Protein AF-A0A850DQF8-F1 (afdb_monomer_lite)

Structure (mmCIF, N/CA/C/O backbone):
data_AF-A0A850DQF8-F1
#
_entry.id   AF-A0A850DQF8-F1
#
loop_
_atom_site.group_PDB
_atom_site.id
_atom_site.type_symbol
_atom_site.label_atom_id
_atom_site.label_alt_id
_atom_site.label_comp_id
_atom_site.label_asym_id
_atom_site.label_entity_id
_atom_site.label_seq_id
_atom_site.pdbx_PDB_ins_code
_atom_site.Cartn_x
_atom_site.Cartn_y
_atom_site.Cartn_z
_atom_site.occupancy
_atom_site.B_iso_or_equiv
_atom_site.auth_seq_id
_atom_site.auth_comp_id
_atom_site.auth_asym_id
_atom_site.auth_atom_id
_atom_site.pdbx_PDB_model_num
ATOM 1 N N . MET A 1 1 ? 30.954 -11.107 -16.538 1.00 50.06 1 MET A N 1
ATOM 2 C CA . MET A 1 1 ? 30.232 -11.832 -15.465 1.00 50.06 1 MET A CA 1
ATOM 3 C C . MET A 1 1 ? 28.755 -11.470 -15.591 1.00 50.06 1 MET A C 1
ATOM 5 O O . MET A 1 1 ? 28.483 -10.301 -15.843 1.00 50.06 1 MET A O 1
ATOM 9 N N . LEU A 1 2 ? 27.839 -12.443 -15.563 1.00 53.47 2 LEU A N 1
ATOM 10 C CA . LEU A 1 2 ? 26.395 -12.202 -15.717 1.00 53.47 2 LEU A CA 1
ATOM 11 C C . LEU A 1 2 ? 25.793 -11.811 -14.362 1.00 53.47 2 LEU A C 1
ATOM 13 O O . LEU A 1 2 ? 26.179 -12.383 -13.343 1.00 53.47 2 LEU A O 1
ATOM 17 N N . CYS A 1 3 ? 24.863 -10.856 -14.331 1.00 56.81 3 CYS A N 1
ATOM 18 C CA . CYS A 1 3 ? 24.098 -10.583 -13.115 1.00 56.81 3 CYS A CA 1
ATOM 19 C C . CYS A 1 3 ? 23.217 -11.798 -12.781 1.00 56.81 3 CYS A C 1
ATOM 21 O O . CYS A 1 3 ? 22.368 -12.171 -13.584 1.00 56.81 3 CYS A O 1
ATOM 23 N N . ALA A 1 4 ? 23.357 -12.378 -11.587 1.00 48.72 4 ALA A N 1
ATOM 24 C CA . ALA A 1 4 ? 22.564 -13.536 -11.151 1.00 48.72 4 ALA A CA 1
ATOM 25 C C . ALA A 1 4 ? 21.059 -13.236 -10.952 1.00 48.72 4 ALA A C 1
ATOM 27 O O . ALA A 1 4 ? 20.291 -14.131 -10.619 1.00 48.72 4 ALA A O 1
ATOM 28 N N . VAL A 1 5 ? 20.642 -11.977 -11.130 1.00 54.62 5 VAL A N 1
ATOM 29 C CA . VAL A 1 5 ? 19.260 -11.508 -10.934 1.00 54.62 5 VAL A CA 1
ATOM 30 C C . VAL A 1 5 ? 18.560 -11.180 -12.259 1.00 54.62 5 VAL A C 1
ATOM 32 O O . VAL A 1 5 ? 17.340 -11.265 -12.335 1.00 54.62 5 VAL A O 1
ATOM 35 N N . CYS A 1 6 ? 19.300 -10.800 -13.306 1.00 60.72 6 CYS A N 1
ATOM 36 C CA . CYS A 1 6 ? 18.725 -10.376 -14.593 1.00 60.72 6 CYS A CA 1
ATOM 37 C C . CYS A 1 6 ? 19.495 -10.866 -15.832 1.00 60.72 6 CYS A C 1
ATOM 39 O O . CYS A 1 6 ? 19.225 -10.398 -16.932 1.00 60.72 6 CYS A O 1
ATOM 41 N N . GLU A 1 7 ? 20.468 -11.766 -15.655 1.00 52.62 7 GLU A N 1
ATOM 42 C CA . GLU A 1 7 ? 21.238 -12.433 -16.721 1.00 52.62 7 GLU A CA 1
ATOM 43 C C . GLU A 1 7 ? 21.954 -11.489 -17.710 1.00 52.62 7 GLU A C 1
ATOM 45 O O . GLU A 1 7 ? 22.327 -11.872 -18.814 1.00 52.62 7 GLU A O 1
ATOM 50 N N . TRP A 1 8 ? 22.218 -10.245 -17.307 1.00 55.00 8 TRP A N 1
ATOM 51 C CA . TRP A 1 8 ? 22.883 -9.242 -18.144 1.00 55.00 8 TRP A CA 1
ATOM 52 C C . TRP A 1 8 ? 24.414 -9.347 -18.100 1.00 55.00 8 TRP A C 1
ATOM 54 O O . TRP A 1 8 ? 24.986 -9.541 -17.022 1.00 55.00 8 TRP A O 1
ATOM 64 N N . ARG A 1 9 ? 25.104 -9.177 -19.242 1.00 46.91 9 ARG A N 1
ATOM 65 C CA . ARG A 1 9 ? 26.580 -9.116 -19.308 1.00 46.91 9 ARG A CA 1
ATOM 66 C C . ARG A 1 9 ? 27.080 -7.755 -18.821 1.00 46.91 9 ARG A C 1
ATOM 68 O O . ARG A 1 9 ? 26.781 -6.723 -19.407 1.00 46.91 9 ARG A O 1
ATOM 75 N N . TRP A 1 10 ? 27.890 -7.761 -17.766 1.00 44.22 10 TRP A N 1
ATOM 76 C CA . TRP A 1 10 ? 28.549 -6.554 -17.268 1.00 44.22 10 TRP A CA 1
ATOM 77 C C . TRP A 1 10 ? 29.629 -6.085 -18.260 1.00 44.22 10 TRP A C 1
ATOM 79 O O . TRP A 1 10 ? 30.601 -6.815 -18.466 1.00 44.22 10 TRP A O 1
ATOM 89 N N . GLY A 1 11 ? 29.455 -4.904 -18.871 1.00 53.28 11 GLY A N 1
ATOM 90 C CA . GLY A 1 11 ? 30.507 -4.250 -19.666 1.00 53.28 11 GLY A CA 1
ATOM 91 C C . GLY A 1 11 ? 30.085 -3.470 -20.916 1.00 53.28 11 GLY A C 1
ATOM 92 O O . GLY A 1 11 ? 30.932 -2.783 -21.470 1.00 53.28 11 GLY A O 1
ATOM 93 N N . GLU A 1 12 ? 28.825 -3.513 -21.351 1.00 52.41 12 GLU A N 1
ATOM 94 C CA . GLU A 1 12 ? 28.395 -2.810 -22.572 1.00 52.41 12 GLU A CA 1
ATOM 95 C C . GLU A 1 12 ? 27.099 -2.029 -22.327 1.00 52.41 12 GLU A C 1
ATOM 97 O O . GLU A 1 12 ? 26.017 -2.547 -22.560 1.00 52.41 12 GLU A O 1
ATOM 102 N N . VAL A 1 13 ? 27.206 -0.794 -21.817 1.00 53.38 13 VAL A N 1
ATOM 103 C CA . VAL A 1 13 ? 26.245 0.285 -22.121 1.00 53.38 13 VAL A CA 1
ATOM 104 C C . VAL A 1 13 ? 26.947 1.632 -21.982 1.00 53.38 13 VAL A C 1
ATOM 106 O O . VAL A 1 13 ? 27.424 1.981 -20.901 1.00 53.38 13 VAL A O 1
ATOM 109 N N . SER A 1 14 ? 26.966 2.411 -23.056 1.00 55.66 14 SER A N 1
ATOM 110 C CA . SER A 1 14 ? 27.135 3.861 -22.999 1.00 55.66 14 SER A CA 1
ATOM 111 C C . SER A 1 14 ? 25.758 4.510 -23.153 1.00 55.66 14 SER A C 1
ATOM 113 O O . SER A 1 14 ? 25.414 4.894 -24.259 1.00 55.66 14 SER A O 1
ATOM 115 N N . ASP A 1 15 ? 24.963 4.623 -22.087 1.00 53.56 15 ASP A N 1
ATOM 116 C CA . ASP A 1 15 ? 23.676 5.340 -22.144 1.00 53.56 15 ASP A CA 1
ATOM 117 C C . ASP A 1 15 ? 23.510 6.240 -20.921 1.00 53.56 15 ASP A C 1
ATOM 119 O O . ASP A 1 15 ? 22.986 5.847 -19.878 1.00 53.56 15 ASP A O 1
ATOM 123 N N . GLY A 1 16 ? 23.989 7.476 -21.062 1.00 49.56 16 GLY A N 1
ATOM 124 C CA . GLY A 1 16 ? 23.801 8.548 -20.085 1.00 49.56 16 GLY A CA 1
ATOM 125 C C . GLY A 1 16 ? 22.428 9.231 -20.139 1.00 49.56 16 GLY A C 1
ATOM 126 O O . GLY A 1 16 ? 22.155 10.044 -19.263 1.00 49.56 16 GLY A O 1
ATOM 127 N N . ASP A 1 17 ? 21.560 8.905 -21.108 1.00 55.69 17 ASP A N 1
ATOM 128 C CA . ASP A 1 17 ? 20.380 9.733 -21.432 1.00 55.69 17 ASP A CA 1
ATOM 129 C C . ASP A 1 17 ? 19.006 9.063 -21.238 1.00 55.69 17 ASP A C 1
ATOM 131 O O . ASP A 1 17 ? 17.967 9.704 -21.421 1.00 55.69 17 ASP A O 1
ATOM 135 N N . LEU A 1 18 ? 18.937 7.794 -20.823 1.00 55.84 18 LEU A N 1
ATOM 136 C CA . LEU A 1 18 ? 17.647 7.136 -20.593 1.00 55.84 18 LEU A CA 1
ATOM 137 C C . LEU A 1 18 ? 17.160 7.352 -19.156 1.00 55.84 18 LEU A C 1
ATOM 139 O O . LEU A 1 18 ? 17.705 6.805 -18.195 1.00 55.84 18 LEU A O 1
ATOM 143 N N . ALA A 1 19 ? 16.068 8.110 -19.009 1.00 60.53 19 ALA A N 1
ATOM 144 C CA . ALA A 1 19 ? 15.378 8.241 -17.729 1.00 60.53 19 ALA A CA 1
ATOM 145 C C . ALA A 1 19 ? 15.020 6.845 -17.172 1.00 60.53 19 ALA A C 1
ATOM 147 O O . ALA A 1 19 ? 14.471 6.011 -17.912 1.00 60.53 19 ALA A O 1
ATOM 148 N N . PRO A 1 20 ? 15.287 6.576 -15.877 1.00 63.31 20 PRO A N 1
ATOM 149 C CA . PRO A 1 20 ? 15.077 5.260 -15.292 1.00 63.31 20 PRO A CA 1
ATOM 150 C C . PRO A 1 20 ? 13.631 4.787 -15.501 1.00 63.31 20 PRO A C 1
ATOM 152 O O . PRO A 1 20 ? 12.701 5.602 -15.491 1.00 63.31 20 PRO A O 1
ATOM 155 N N . PRO A 1 21 ? 13.408 3.477 -15.708 1.00 74.06 21 PRO A N 1
ATOM 156 C CA . PRO A 1 21 ? 12.076 2.959 -15.964 1.00 74.06 21 PRO A CA 1
ATOM 157 C C . PRO A 1 21 ? 11.135 3.258 -14.798 1.00 74.06 21 PRO A C 1
ATOM 159 O O . PRO A 1 21 ? 11.449 2.982 -13.638 1.00 74.06 21 PRO A O 1
ATOM 162 N N . ARG A 1 22 ? 9.973 3.836 -15.124 1.00 83.69 22 ARG A N 1
ATOM 163 C CA . ARG A 1 22 ? 8.900 4.092 -14.162 1.00 83.69 22 ARG A CA 1
ATOM 164 C C . ARG A 1 22 ? 8.216 2.775 -13.810 1.00 83.69 22 ARG A C 1
ATOM 166 O O . ARG A 1 22 ? 7.730 2.079 -14.697 1.00 83.69 22 ARG A O 1
ATOM 173 N N . VAL A 1 23 ? 8.158 2.473 -12.518 1.00 91.75 23 VAL A N 1
ATOM 174 C CA . VAL A 1 23 ? 7.383 1.361 -11.962 1.00 91.75 23 VAL A CA 1
ATOM 175 C C . VAL A 1 23 ? 6.506 1.936 -10.861 1.00 91.75 23 VAL A C 1
ATOM 177 O O . VAL A 1 23 ? 7.004 2.301 -9.798 1.00 91.75 23 VAL A O 1
ATOM 180 N N . ASP A 1 24 ? 5.209 2.055 -11.133 1.00 94.75 24 ASP A N 1
ATOM 181 C CA . ASP A 1 24 ? 4.240 2.474 -10.126 1.00 94.75 24 ASP A CA 1
ATOM 182 C C . ASP A 1 24 ? 3.971 1.333 -9.143 1.00 94.75 24 ASP A C 1
ATOM 184 O O . ASP A 1 24 ? 3.753 0.176 -9.530 1.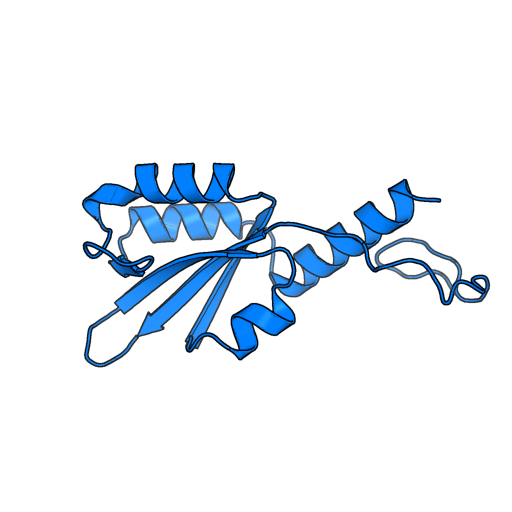00 94.75 24 ASP A O 1
ATOM 188 N N . VAL A 1 25 ? 4.003 1.672 -7.856 1.00 96.69 25 VAL A N 1
ATOM 189 C CA . VAL A 1 25 ? 3.711 0.750 -6.762 1.00 96.69 25 VAL A CA 1
ATOM 190 C C . VAL A 1 25 ? 2.685 1.349 -5.816 1.00 96.69 25 VAL A C 1
ATOM 192 O O . VAL A 1 25 ? 2.721 2.541 -5.508 1.00 96.69 25 VAL A O 1
ATOM 195 N N . VAL A 1 26 ? 1.808 0.498 -5.300 1.00 97.94 26 VAL A N 1
ATOM 196 C CA . VAL A 1 26 ? 1.055 0.731 -4.072 1.00 97.94 26 VAL A CA 1
ATOM 197 C C . VAL A 1 26 ? 1.877 0.187 -2.910 1.00 97.94 26 VAL A C 1
ATOM 199 O O . VAL A 1 26 ? 2.375 -0.934 -2.959 1.00 97.94 26 VAL A O 1
ATOM 202 N N . TYR A 1 27 ? 2.054 0.995 -1.875 1.00 97.75 27 TYR A N 1
ATOM 203 C CA . TYR A 1 27 ? 2.839 0.659 -0.697 1.00 97.75 27 TYR A CA 1
ATOM 204 C C . TYR A 1 27 ? 1.958 0.552 0.543 1.00 97.75 27 TYR A C 1
ATOM 206 O O . TYR A 1 27 ? 0.984 1.295 0.691 1.00 97.75 27 TYR A O 1
ATOM 214 N N . TYR A 1 28 ? 2.365 -0.332 1.450 1.00 97.88 28 TYR A N 1
ATOM 215 C CA . TYR A 1 28 ? 1.745 -0.543 2.755 1.00 97.88 28 TYR A CA 1
ATOM 216 C C . TYR A 1 28 ? 2.772 -0.207 3.835 1.00 97.88 28 TYR A C 1
ATOM 218 O O . TYR A 1 28 ? 3.761 -0.921 3.992 1.00 97.88 28 TYR A O 1
ATOM 226 N N . LEU A 1 29 ? 2.574 0.900 4.553 1.00 96.94 29 LEU A N 1
ATOM 227 C CA . LEU A 1 29 ? 3.468 1.319 5.641 1.00 96.94 29 LEU A CA 1
ATOM 228 C C . LEU A 1 29 ? 2.771 1.164 6.977 1.00 96.94 29 LEU A C 1
ATOM 230 O O . LEU A 1 29 ? 1.667 1.676 7.139 1.00 96.94 29 LEU A O 1
ATOM 234 N N . ARG A 1 30 ? 3.430 0.542 7.948 1.00 96.31 30 ARG A N 1
ATOM 235 C CA . ARG A 1 30 ? 2.938 0.489 9.320 1.00 96.31 30 ARG A CA 1
ATOM 236 C C . ARG A 1 30 ? 3.543 1.604 10.153 1.00 96.31 30 ARG A C 1
ATOM 238 O O . ARG A 1 30 ? 4.740 1.900 10.073 1.00 96.31 30 ARG A O 1
ATOM 245 N N . GLN A 1 31 ? 2.706 2.181 10.997 1.00 94.81 31 GLN A N 1
ATOM 246 C CA . GLN A 1 31 ? 3.117 3.120 12.021 1.00 94.81 31 GLN A CA 1
ATOM 247 C C . GLN A 1 31 ? 2.358 2.817 13.308 1.00 94.81 31 GLN A C 1
ATOM 249 O O . GLN A 1 31 ? 1.131 2.739 13.312 1.00 94.81 31 GLN A O 1
ATOM 254 N N . ARG A 1 32 ? 3.113 2.656 14.392 1.00 93.69 32 ARG A N 1
ATOM 255 C CA . ARG A 1 32 ? 2.618 2.539 15.758 1.00 93.69 32 ARG A CA 1
ATOM 256 C C . ARG A 1 32 ? 3.123 3.732 16.552 1.00 93.69 32 ARG A C 1
ATOM 258 O O . ARG A 1 32 ? 4.328 3.890 16.745 1.00 93.69 32 ARG A O 1
ATOM 265 N N . ASP A 1 33 ? 2.206 4.575 16.981 1.00 88.50 33 ASP A N 1
ATOM 266 C CA . ASP A 1 33 ? 2.488 5.755 17.794 1.00 88.50 33 ASP A CA 1
ATOM 267 C C . ASP A 1 33 ? 1.390 5.936 18.852 1.00 88.50 33 ASP A C 1
ATOM 269 O O . ASP A 1 33 ? 0.550 5.053 19.040 1.00 88.50 33 ASP A O 1
ATOM 273 N N . ASP A 1 34 ? 1.385 7.076 19.545 1.00 87.31 34 ASP A N 1
ATOM 274 C CA . ASP A 1 34 ? 0.381 7.400 20.568 1.00 87.31 34 ASP A CA 1
ATOM 275 C C . ASP A 1 34 ? -1.059 7.443 20.014 1.00 87.31 34 ASP A C 1
ATOM 277 O O . ASP A 1 34 ? -2.022 7.370 20.776 1.00 87.31 34 ASP A O 1
ATOM 281 N N . PHE A 1 35 ? -1.230 7.526 18.687 1.00 80.44 35 PHE A N 1
ATOM 282 C CA . PHE A 1 35 ? -2.528 7.464 18.012 1.00 80.44 35 PHE A CA 1
ATOM 283 C C . PHE A 1 35 ? -2.945 6.030 17.636 1.00 80.44 35 PHE A C 1
ATOM 285 O O . PHE A 1 35 ? -4.033 5.834 17.086 1.00 80.44 35 PHE A O 1
ATOM 292 N N . GLY A 1 36 ? -2.118 5.027 17.950 1.00 89.00 36 GLY A N 1
ATOM 293 C CA . GLY A 1 36 ? -2.404 3.602 17.795 1.00 89.00 36 GLY A CA 1
ATOM 294 C C . GLY A 1 36 ? -1.609 2.910 16.684 1.00 89.00 36 GLY A C 1
ATOM 295 O O . GLY A 1 36 ? -0.618 3.423 16.170 1.00 89.00 36 GLY A O 1
ATOM 296 N N . ASP A 1 37 ? -2.052 1.702 16.329 1.00 95.06 37 ASP A N 1
ATOM 297 C CA . ASP A 1 37 ? -1.501 0.901 15.231 1.00 95.06 37 ASP A CA 1
ATOM 298 C C . ASP A 1 37 ? -2.291 1.162 13.945 1.00 95.06 37 ASP A C 1
ATOM 300 O O . ASP A 1 37 ? -3.497 0.894 13.866 1.00 95.06 37 ASP A O 1
ATOM 304 N N . ARG A 1 38 ? -1.604 1.712 12.943 1.00 95.88 38 ARG A N 1
ATOM 305 C CA . ARG A 1 38 ? -2.203 2.119 11.675 1.00 95.88 38 ARG A CA 1
ATOM 306 C C . ARG A 1 38 ? -1.340 1.736 10.485 1.00 95.88 38 ARG A C 1
ATOM 308 O O . ARG A 1 38 ? -0.110 1.759 10.540 1.00 95.88 38 ARG A O 1
ATOM 315 N N . ILE A 1 39 ? -2.009 1.460 9.373 1.00 97.38 39 ILE A N 1
ATOM 316 C CA . ILE A 1 39 ? -1.383 1.165 8.087 1.00 97.38 39 ILE A CA 1
ATOM 317 C C . ILE A 1 39 ? -1.737 2.271 7.098 1.00 97.38 39 ILE A C 1
ATOM 319 O O . ILE A 1 39 ? -2.899 2.645 6.956 1.00 97.38 39 ILE A O 1
ATOM 323 N N . LYS A 1 40 ? -0.740 2.815 6.404 1.00 96.75 40 LYS A N 1
ATOM 324 C CA . LYS A 1 40 ? -0.920 3.744 5.291 1.00 96.75 40 LYS A CA 1
ATOM 325 C C . LYS A 1 40 ? -0.895 2.978 3.983 1.00 96.75 40 LYS A C 1
ATOM 327 O O . LYS A 1 40 ? 0.066 2.259 3.720 1.00 96.75 40 LYS A O 1
ATOM 332 N N . ILE A 1 41 ? -1.898 3.222 3.146 1.00 97.56 41 ILE A N 1
ATOM 333 C CA . ILE A 1 41 ? -1.939 2.730 1.767 1.00 97.56 41 ILE A CA 1
ATOM 334 C C . ILE A 1 41 ? -1.784 3.933 0.844 1.00 97.56 41 ILE A C 1
ATOM 336 O O . ILE A 1 41 ? -2.634 4.824 0.856 1.00 97.56 41 ILE A O 1
ATOM 340 N N . GLY A 1 42 ? -0.713 3.970 0.057 1.00 96.62 42 GLY A N 1
ATOM 341 C CA . GLY A 1 42 ? -0.467 5.039 -0.915 1.00 96.62 42 GLY A CA 1
ATOM 342 C C . GLY A 1 42 ? 0.178 4.514 -2.191 1.00 96.62 42 GLY A C 1
ATOM 343 O O . GLY A 1 42 ? 0.640 3.380 -2.219 1.00 96.62 42 GLY A O 1
ATOM 344 N N . THR A 1 43 ? 0.227 5.330 -3.244 1.00 97.06 43 THR A N 1
ATOM 345 C CA . THR A 1 43 ? 0.919 4.993 -4.501 1.00 97.06 43 THR A CA 1
ATOM 346 C C . THR A 1 43 ? 2.089 5.933 -4.781 1.00 97.06 43 THR A C 1
ATOM 348 O O . THR A 1 43 ? 2.108 7.081 -4.326 1.00 97.06 43 THR A O 1
ATOM 351 N N . THR A 1 44 ? 3.089 5.458 -5.522 1.00 94.62 44 THR A N 1
ATOM 352 C CA . THR A 1 44 ? 4.204 6.275 -6.014 1.00 94.62 44 THR A CA 1
ATOM 353 C C . THR A 1 44 ? 4.949 5.574 -7.148 1.00 94.62 44 THR A C 1
ATOM 355 O O . THR A 1 44 ? 5.095 4.356 -7.143 1.00 94.62 44 THR A O 1
ATOM 358 N N . ALA A 1 45 ? 5.507 6.361 -8.067 1.00 91.62 45 ALA A N 1
ATOM 359 C CA . ALA A 1 45 ? 6.492 5.889 -9.043 1.00 91.62 45 ALA A CA 1
ATOM 360 C C . ALA A 1 45 ? 7.935 5.912 -8.497 1.00 91.62 45 ALA A C 1
ATOM 362 O O . ALA A 1 45 ? 8.848 5.359 -9.101 1.00 91.62 45 ALA A O 1
ATOM 363 N N . ASN A 1 46 ? 8.155 6.615 -7.377 1.00 91.06 46 ASN A N 1
ATOM 364 C CA . ASN A 1 46 ? 9.466 6.886 -6.783 1.00 91.06 46 ASN A CA 1
ATOM 365 C C . ASN A 1 46 ? 9.465 6.488 -5.295 1.00 91.06 46 ASN A C 1
ATOM 367 O O . ASN A 1 46 ? 9.459 7.362 -4.419 1.00 91.06 46 ASN A O 1
ATOM 371 N N . PRO A 1 47 ? 9.445 5.181 -4.969 1.00 91.81 47 PRO A N 1
ATOM 372 C CA . PRO A 1 47 ? 9.282 4.722 -3.592 1.00 91.81 47 PRO A CA 1
ATOM 373 C C . PRO A 1 47 ? 10.420 5.166 -2.670 1.00 91.81 47 PRO A C 1
ATOM 375 O O . PRO A 1 47 ? 10.146 5.596 -1.557 1.00 91.81 47 PRO A O 1
ATOM 378 N N . ARG A 1 48 ? 11.680 5.174 -3.130 1.00 90.81 48 ARG A N 1
ATOM 379 C CA . ARG A 1 48 ? 12.831 5.624 -2.315 1.00 90.81 48 ARG A CA 1
ATOM 380 C C . ARG A 1 48 ? 12.662 7.061 -1.811 1.00 90.81 48 ARG A C 1
ATOM 382 O O . ARG A 1 48 ? 12.800 7.312 -0.621 1.00 90.81 48 ARG A O 1
ATOM 389 N N . GLN A 1 49 ? 12.322 7.986 -2.710 1.00 89.62 49 GLN A N 1
ATOM 390 C CA . GLN A 1 49 ? 12.116 9.394 -2.364 1.00 89.62 49 GLN A CA 1
ATOM 391 C C . GLN A 1 49 ? 10.873 9.578 -1.488 1.00 89.62 49 GLN A C 1
ATOM 393 O O . GLN A 1 49 ? 10.904 10.320 -0.510 1.00 89.62 49 GLN A O 1
ATOM 398 N N . ARG A 1 50 ? 9.772 8.893 -1.826 1.00 92.31 50 ARG A N 1
ATOM 399 C CA . ARG A 1 50 ? 8.506 9.033 -1.101 1.00 92.31 50 ARG A CA 1
ATOM 400 C C . ARG A 1 50 ? 8.605 8.509 0.328 1.00 92.31 50 ARG A C 1
ATOM 402 O O . ARG A 1 50 ? 8.168 9.205 1.236 1.00 92.31 50 ARG A O 1
ATOM 409 N N . LEU A 1 51 ? 9.172 7.319 0.527 1.00 92.44 51 LEU A N 1
ATOM 410 C CA . LEU A 1 51 ? 9.266 6.691 1.847 1.00 92.44 51 LEU A CA 1
ATOM 411 C C . LEU A 1 51 ? 10.270 7.412 2.753 1.00 92.44 51 LEU A C 1
ATOM 413 O O . LEU A 1 51 ? 10.045 7.465 3.952 1.00 92.44 51 LEU A O 1
ATOM 417 N N . ALA A 1 52 ? 11.310 8.048 2.202 1.00 89.75 52 ALA A N 1
ATOM 418 C CA . ALA A 1 52 ? 12.200 8.909 2.986 1.00 89.75 52 ALA A CA 1
ATOM 419 C C . ALA A 1 52 ? 11.488 10.149 3.567 1.00 89.75 52 ALA A C 1
ATOM 421 O O . ALA A 1 52 ? 11.896 10.666 4.602 1.00 89.75 52 ALA A O 1
ATOM 422 N N . ALA A 1 53 ? 10.425 10.626 2.910 1.00 87.94 53 ALA A N 1
ATOM 423 C CA . ALA A 1 53 ? 9.662 11.805 3.325 1.00 87.94 53 ALA A CA 1
ATOM 424 C C . ALA A 1 53 ? 8.425 11.479 4.182 1.00 87.94 53 ALA A C 1
ATOM 426 O O . ALA A 1 53 ? 7.766 12.390 4.682 1.00 87.94 53 ALA A O 1
ATOM 427 N N . VAL A 1 54 ? 8.065 10.201 4.316 1.00 85.94 54 VAL A N 1
ATOM 428 C CA . VAL A 1 54 ? 6.886 9.763 5.069 1.00 85.94 54 VAL A CA 1
ATOM 429 C C . VAL A 1 54 ? 7.362 9.061 6.337 1.00 85.94 54 VAL A C 1
ATOM 431 O O . VAL A 1 54 ? 8.007 8.021 6.224 1.00 85.94 54 VAL A O 1
ATOM 434 N N . PRO A 1 55 ? 7.033 9.568 7.536 1.00 83.00 55 PRO A N 1
ATOM 435 C CA . PRO A 1 55 ? 7.287 8.844 8.774 1.00 83.00 55 PRO A CA 1
ATOM 436 C C . PRO A 1 55 ? 6.612 7.471 8.732 1.00 83.00 55 PRO A C 1
ATOM 438 O O . PRO A 1 55 ? 5.430 7.366 8.410 1.00 83.00 55 PRO A O 1
ATOM 441 N N . HIS A 1 56 ? 7.380 6.422 9.000 1.00 90.31 56 HIS A N 1
ATOM 442 C CA . HIS A 1 56 ? 6.901 5.051 9.133 1.00 90.31 56 HIS A CA 1
ATOM 443 C C . HIS A 1 56 ? 7.922 4.247 9.936 1.00 90.31 56 HIS A C 1
ATOM 445 O O . HIS A 1 56 ? 9.093 4.618 10.005 1.00 90.31 56 HIS A O 1
ATOM 451 N N . GLN A 1 57 ? 7.474 3.154 10.545 1.00 93.06 57 GLN A N 1
ATOM 452 C CA . GLN A 1 57 ? 8.357 2.229 11.261 1.00 93.06 57 GLN A CA 1
ATOM 453 C C . GLN A 1 57 ? 8.685 1.005 10.418 1.00 93.06 57 GLN A C 1
ATOM 455 O O . GLN A 1 57 ? 9.786 0.472 10.500 1.00 93.06 57 GLN A O 1
ATOM 460 N N . GLU A 1 58 ? 7.730 0.568 9.602 1.00 94.19 58 GLU A N 1
ATOM 461 C CA . GLU A 1 58 ? 7.836 -0.676 8.857 1.00 94.19 58 GLU A CA 1
ATOM 462 C C . GLU A 1 58 ? 7.241 -0.491 7.462 1.00 94.19 58 GLU A C 1
ATOM 464 O O . GLU A 1 58 ? 6.146 0.058 7.301 1.00 94.19 58 GLU A O 1
ATOM 469 N N . LEU A 1 59 ? 7.971 -0.943 6.446 1.00 96.25 59 LEU A N 1
ATOM 470 C CA . LEU A 1 59 ? 7.432 -1.154 5.109 1.00 96.25 59 LEU A CA 1
ATOM 471 C C . LEU A 1 59 ? 6.980 -2.607 5.029 1.00 96.25 59 LEU A C 1
ATOM 473 O O . LEU A 1 59 ? 7.818 -3.502 5.032 1.00 96.25 59 LEU A O 1
ATOM 477 N N . LEU A 1 60 ? 5.670 -2.822 4.945 1.00 96.56 60 LEU A N 1
ATOM 478 C CA . LEU A 1 60 ? 5.100 -4.163 4.950 1.00 96.56 60 LEU A CA 1
ATOM 479 C C . LEU A 1 60 ? 5.178 -4.816 3.568 1.00 96.56 60 LEU A C 1
ATOM 481 O O . LEU A 1 60 ? 5.592 -5.961 3.442 1.00 96.56 60 LEU A O 1
ATOM 485 N N . ALA A 1 61 ? 4.782 -4.089 2.518 1.00 97.31 61 ALA A N 1
ATOM 486 C CA . ALA A 1 61 ? 4.733 -4.646 1.170 1.00 97.31 61 ALA A CA 1
ATOM 487 C C . ALA A 1 61 ? 4.712 -3.575 0.072 1.00 97.31 61 ALA A C 1
ATOM 489 O O . ALA A 1 61 ? 4.287 -2.432 0.290 1.00 97.31 61 ALA A O 1
ATOM 490 N N . PHE A 1 62 ? 5.097 -3.996 -1.136 1.00 97.31 62 PHE A N 1
ATOM 491 C CA . PHE A 1 62 ? 4.763 -3.317 -2.386 1.00 97.31 62 PHE A CA 1
ATOM 492 C C . PHE A 1 62 ? 3.846 -4.194 -3.233 1.00 97.31 62 PHE A C 1
ATOM 494 O O . PHE A 1 62 ? 4.108 -5.375 -3.433 1.00 97.31 62 PHE A O 1
ATOM 501 N N . GLU A 1 63 ? 2.824 -3.577 -3.807 1.00 96.62 63 GLU A N 1
ATOM 502 C CA . GLU A 1 63 ? 1.951 -4.162 -4.815 1.00 96.62 63 GLU A CA 1
ATOM 503 C C . GLU A 1 63 ? 2.130 -3.371 -6.112 1.00 96.62 63 GLU A C 1
ATOM 505 O O . GLU A 1 63 ? 2.053 -2.141 -6.112 1.00 96.62 63 GLU A O 1
ATOM 510 N N . ARG A 1 64 ? 2.403 -4.044 -7.231 1.00 94.50 64 ARG A N 1
ATOM 511 C CA . ARG A 1 64 ? 2.599 -3.354 -8.511 1.00 94.50 64 ARG A CA 1
ATOM 512 C C . ARG A 1 64 ? 1.277 -2.744 -8.978 1.00 94.50 64 ARG A C 1
ATOM 514 O O . ARG A 1 64 ? 0.302 -3.466 -9.174 1.00 94.50 64 ARG A O 1
ATOM 521 N N . GLY A 1 65 ? 1.255 -1.433 -9.196 1.00 94.94 65 GLY A N 1
ATOM 522 C CA . GLY A 1 65 ? 0.062 -0.732 -9.654 1.00 94.94 65 GLY A CA 1
ATOM 523 C C . GLY A 1 65 ? 0.056 0.757 -9.335 1.00 94.94 65 GLY A C 1
ATOM 524 O O . GLY A 1 65 ? 0.849 1.263 -8.544 1.00 94.94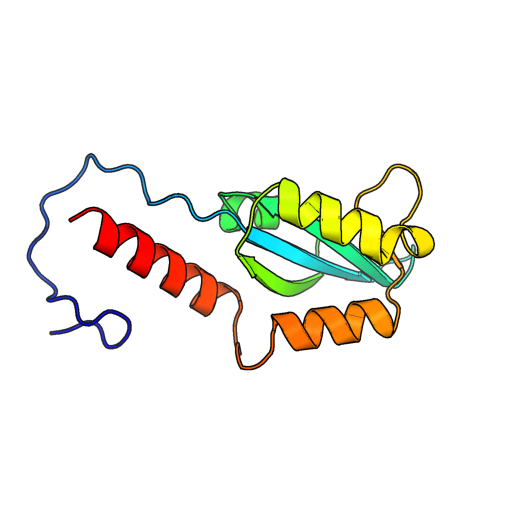 65 GLY A O 1
ATOM 525 N N . ASP A 1 66 ? -0.871 1.450 -9.984 1.00 94.19 66 ASP A N 1
ATOM 526 C CA . ASP A 1 66 ? -0.987 2.902 -9.976 1.00 94.19 66 ASP A CA 1
ATOM 527 C C . ASP A 1 66 ? -2.113 3.399 -9.046 1.00 94.19 66 ASP A C 1
ATOM 529 O O . ASP A 1 66 ? -2.650 2.685 -8.189 1.00 94.19 66 ASP A O 1
ATOM 533 N N . ARG A 1 67 ? -2.524 4.653 -9.264 1.00 94.31 67 ARG A N 1
ATOM 534 C CA . ARG A 1 67 ? -3.625 5.308 -8.550 1.00 94.31 67 ARG A CA 1
ATOM 535 C C . ARG A 1 67 ? -4.960 4.561 -8.661 1.00 94.31 67 ARG A C 1
ATOM 537 O O . ARG A 1 67 ? -5.803 4.694 -7.772 1.00 94.31 67 ARG A O 1
ATOM 544 N N . THR A 1 68 ? -5.186 3.782 -9.718 1.00 96.88 68 THR A N 1
ATOM 545 C CA . THR A 1 68 ? -6.402 2.973 -9.874 1.00 96.88 68 THR A CA 1
ATOM 546 C C . THR A 1 68 ? -6.425 1.844 -8.857 1.00 96.88 68 THR A C 1
ATOM 548 O O . THR A 1 68 ? -7.445 1.642 -8.193 1.00 96.88 68 THR A O 1
ATOM 551 N N . LEU A 1 69 ? -5.305 1.134 -8.706 1.00 97.38 69 LEU A N 1
ATOM 552 C CA . LEU A 1 69 ? -5.175 0.070 -7.715 1.00 97.38 69 LEU A CA 1
ATOM 553 C C . LEU A 1 69 ? -5.297 0.628 -6.297 1.00 97.38 69 LEU A C 1
ATOM 555 O O . LEU A 1 69 ? -6.056 0.098 -5.489 1.00 97.38 69 LEU A O 1
ATOM 559 N N . GLU A 1 70 ? -4.634 1.745 -6.019 1.00 97.38 70 GLU A N 1
ATOM 560 C CA . GLU A 1 70 ? -4.723 2.399 -4.716 1.00 97.38 70 GLU A CA 1
ATOM 561 C C . GLU A 1 70 ? -6.171 2.754 -4.350 1.00 97.38 70 GLU A C 1
ATOM 563 O O . GLU A 1 70 ? -6.640 2.422 -3.262 1.00 97.38 70 GLU A O 1
ATOM 568 N N . ARG A 1 71 ? -6.922 3.361 -5.281 1.00 96.81 71 ARG A N 1
ATOM 569 C CA . ARG A 1 71 ? -8.343 3.673 -5.070 1.00 96.81 71 ARG A CA 1
ATOM 570 C C . ARG A 1 71 ? -9.173 2.424 -4.787 1.00 96.81 71 ARG A C 1
ATOM 572 O O . ARG A 1 71 ? -10.071 2.480 -3.952 1.00 96.81 71 ARG A O 1
ATOM 579 N N . ARG A 1 72 ? -8.882 1.305 -5.459 1.00 97.44 72 ARG A N 1
ATOM 580 C CA . ARG A 1 72 ? -9.552 0.023 -5.190 1.00 97.44 72 ARG A CA 1
ATOM 581 C C . ARG A 1 72 ? -9.251 -0.473 -3.779 1.00 97.44 72 ARG A C 1
ATOM 583 O O . ARG A 1 72 ? -10.181 -0.871 -3.090 1.00 97.44 72 ARG A O 1
ATOM 590 N N . ARG A 1 73 ? -7.997 -0.394 -3.319 1.00 97.69 73 ARG A N 1
ATOM 591 C CA . ARG A 1 73 ? -7.616 -0.777 -1.947 1.00 97.69 73 ARG A CA 1
ATOM 592 C C . ARG A 1 73 ? -8.253 0.140 -0.906 1.00 97.69 73 ARG A C 1
ATOM 594 O O . ARG A 1 73 ? -8.804 -0.339 0.077 1.00 97.69 73 ARG A O 1
ATOM 601 N N . HIS A 1 74 ? -8.288 1.445 -1.165 1.00 97.38 74 HIS A N 1
ATOM 602 C CA . HIS A 1 74 ? -8.993 2.405 -0.312 1.00 97.38 74 HIS A CA 1
ATOM 603 C C . HIS A 1 74 ? -10.490 2.115 -0.206 1.00 97.38 74 HIS A C 1
ATOM 605 O O . HIS A 1 74 ? -11.053 2.299 0.867 1.00 97.38 74 HIS A O 1
ATOM 611 N N . ALA A 1 75 ? -11.128 1.689 -1.299 1.00 96.75 75 ALA A N 1
ATOM 612 C CA . ALA A 1 75 ? -12.534 1.296 -1.294 1.00 96.75 75 ALA A CA 1
ATOM 613 C C . ALA A 1 75 ? -12.751 -0.037 -0.558 1.00 96.75 75 ALA A C 1
ATOM 615 O O . ALA A 1 75 ? -13.683 -0.143 0.232 1.00 96.75 75 ALA A O 1
ATOM 616 N N . ALA A 1 76 ? -11.871 -1.021 -0.772 1.00 96.88 76 ALA A N 1
ATOM 617 C CA . ALA A 1 76 ? -11.946 -2.331 -0.126 1.00 96.88 76 ALA A CA 1
ATOM 618 C C . ALA A 1 76 ? -11.850 -2.239 1.406 1.00 96.88 76 ALA A C 1
ATOM 620 O O . ALA A 1 76 ? -12.592 -2.919 2.105 1.00 96.88 76 ALA A O 1
ATOM 621 N N . PHE A 1 77 ? -10.994 -1.351 1.922 1.00 97.19 77 PHE A N 1
ATOM 622 C CA . PHE A 1 77 ? -10.783 -1.149 3.361 1.00 97.19 77 PHE A CA 1
ATOM 623 C C . PHE A 1 77 ? -11.420 0.143 3.887 1.00 97.19 77 PHE A C 1
ATOM 625 O O . PHE A 1 77 ? -10.998 0.686 4.907 1.00 97.19 77 PHE A O 1
ATOM 632 N N . ALA A 1 78 ? -12.435 0.677 3.199 1.00 96.31 78 ALA A N 1
ATOM 633 C CA . ALA A 1 78 ? -13.038 1.962 3.554 1.00 96.31 78 ALA A CA 1
ATOM 634 C C . ALA A 1 78 ? -13.606 1.990 4.986 1.00 96.31 78 ALA A C 1
ATOM 636 O O . ALA A 1 78 ? -13.543 3.031 5.635 1.00 96.31 78 ALA A O 1
ATOM 637 N N . ALA A 1 79 ? -14.107 0.854 5.485 1.00 95.44 79 ALA A N 1
ATOM 638 C CA . ALA A 1 79 ? -14.631 0.719 6.847 1.00 95.44 79 ALA A CA 1
ATOM 639 C C . ALA A 1 79 ? -13.563 0.959 7.934 1.00 95.44 79 ALA A C 1
ATOM 641 O O . ALA A 1 79 ? -13.869 1.492 9.000 1.00 95.44 79 ALA A O 1
ATOM 642 N N . ASP A 1 80 ? -12.304 0.635 7.634 1.00 95.50 80 ASP A N 1
ATOM 643 C CA . ASP A 1 80 ? -11.178 0.755 8.564 1.00 95.50 80 ASP A CA 1
ATOM 644 C C . ASP A 1 80 ? -10.424 2.081 8.407 1.00 95.50 80 ASP A C 1
ATOM 646 O O . ASP A 1 80 ? -9.521 2.396 9.186 1.00 95.50 80 ASP A O 1
ATOM 650 N N . ARG A 1 81 ? -10.783 2.882 7.399 1.00 96.06 81 ARG A N 1
ATOM 651 C CA . ARG A 1 81 ? -10.095 4.122 7.046 1.00 96.06 81 ARG A CA 1
ATOM 652 C C . ARG A 1 81 ? -10.403 5.237 8.043 1.00 96.06 81 ARG A C 1
ATOM 654 O O . ARG A 1 81 ? -11.560 5.539 8.331 1.00 96.06 81 ARG A O 1
ATOM 661 N N . PHE A 1 82 ? -9.369 5.939 8.501 1.00 92.94 82 PHE A N 1
ATOM 662 C CA . PHE A 1 82 ? -9.554 7.182 9.246 1.00 92.94 82 PHE A CA 1
ATOM 663 C C . PHE A 1 82 ? -10.022 8.286 8.288 1.00 92.94 82 PHE A C 1
ATOM 665 O O . PHE A 1 82 ? -9.358 8.577 7.285 1.00 92.94 82 PHE A O 1
ATOM 672 N N . ALA A 1 83 ? -11.173 8.890 8.597 1.00 89.06 83 ALA A N 1
ATOM 673 C CA . ALA A 1 83 ? -11.843 9.867 7.743 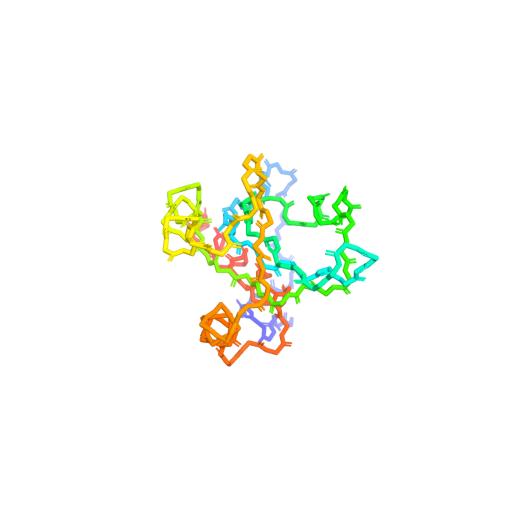1.00 89.06 83 ALA A CA 1
ATOM 674 C C . ALA A 1 83 ? -10.896 10.991 7.288 1.00 89.06 83 ALA A C 1
ATOM 676 O O . ALA A 1 83 ? -10.167 11.570 8.088 1.00 89.06 83 ALA A O 1
ATOM 677 N N . GLY A 1 84 ? -10.895 11.280 5.983 1.00 88.94 84 GLY A N 1
ATOM 678 C CA . GLY A 1 84 ? -10.063 12.334 5.391 1.00 88.94 84 GLY A CA 1
ATOM 679 C C . GLY A 1 84 ? -8.564 12.019 5.287 1.00 88.94 84 GLY A C 1
ATOM 680 O O . GLY A 1 84 ? -7.803 12.879 4.857 1.00 88.94 84 GLY A O 1
ATOM 681 N N . THR A 1 85 ? -8.118 10.808 5.637 1.00 92.50 85 THR A N 1
ATOM 682 C CA . THR A 1 85 ? -6.692 10.432 5.605 1.00 92.50 85 THR A CA 1
ATOM 683 C C . THR A 1 85 ? -6.424 9.240 4.689 1.00 92.50 85 THR A C 1
ATOM 685 O O . THR A 1 85 ? -7.349 8.634 4.166 1.00 92.50 85 THR A O 1
ATOM 688 N N . GLU A 1 86 ? -5.161 8.875 4.484 1.00 93.06 86 GLU A N 1
ATOM 689 C CA . GLU A 1 86 ? -4.748 7.625 3.812 1.00 93.06 86 GLU A CA 1
ATOM 690 C C . GLU A 1 86 ? -4.319 6.545 4.823 1.00 93.06 86 GLU A C 1
ATOM 692 O O . GLU A 1 86 ? -3.618 5.601 4.462 1.00 93.06 86 GLU A O 1
ATOM 697 N N . TRP A 1 87 ? -4.687 6.723 6.094 1.00 95.56 87 TRP A N 1
ATOM 698 C CA . TRP A 1 87 ? -4.405 5.787 7.173 1.00 95.56 87 TRP A CA 1
ATOM 699 C C . TRP A 1 87 ? -5.624 4.910 7.444 1.00 95.56 87 TRP A C 1
ATOM 701 O O . TRP A 1 87 ? -6.769 5.363 7.385 1.00 95.56 87 TRP A O 1
ATOM 711 N N . PHE A 1 88 ? -5.351 3.663 7.793 1.00 97.00 88 PHE A N 1
ATOM 712 C CA . PHE A 1 88 ? -6.318 2.621 8.095 1.00 97.00 88 PHE A CA 1
ATOM 713 C C . PHE A 1 88 ? -5.981 2.039 9.461 1.00 97.00 88 PHE A C 1
ATOM 715 O O . PHE A 1 88 ? -4.806 1.957 9.827 1.00 97.00 88 PHE A O 1
ATOM 722 N N . ARG A 1 89 ? -7.000 1.649 10.226 1.00 96.50 89 ARG A N 1
ATOM 723 C CA . ARG A 1 89 ? -6.800 0.838 11.427 1.00 96.50 89 ARG A CA 1
ATOM 724 C C . ARG A 1 89 ? -6.166 -0.482 11.018 1.00 96.50 89 ARG A C 1
ATOM 726 O O . ARG A 1 89 ? -6.539 -1.061 9.999 1.00 96.50 89 ARG A O 1
ATOM 733 N N . THR A 1 90 ? -5.233 -0.967 11.821 1.00 97.12 90 THR A N 1
ATOM 734 C CA . THR A 1 90 ? -4.680 -2.298 11.601 1.00 97.12 90 THR A CA 1
ATOM 735 C C . THR A 1 90 ? -5.718 -3.349 11.999 1.00 97.12 90 THR A C 1
ATOM 737 O O . THR A 1 90 ? -5.976 -3.556 13.183 1.00 97.12 90 THR A O 1
ATOM 740 N N . THR A 1 91 ? -6.333 -3.992 11.006 1.00 96.81 91 THR A N 1
ATOM 741 C CA . THR A 1 91 ? -7.315 -5.072 11.181 1.00 96.81 91 THR A CA 1
ATOM 742 C C . THR A 1 91 ? -6.765 -6.399 10.658 1.00 96.81 91 THR A C 1
ATOM 744 O O . THR A 1 91 ? -5.887 -6.382 9.791 1.00 96.81 91 THR A O 1
ATOM 747 N N . PRO A 1 92 ? -7.272 -7.554 11.136 1.00 97.06 92 PRO A N 1
ATOM 748 C CA . PRO A 1 92 ? -6.865 -8.857 10.608 1.00 97.06 92 PRO A CA 1
ATOM 749 C C . PRO A 1 92 ? -7.031 -8.946 9.089 1.00 97.06 92 PRO A C 1
ATOM 751 O O . PRO A 1 92 ? -6.091 -9.307 8.403 1.00 97.06 92 PRO A O 1
ATOM 754 N N . ALA A 1 93 ? -8.158 -8.471 8.547 1.00 96.94 93 ALA A N 1
ATOM 755 C CA . ALA A 1 93 ? -8.405 -8.484 7.105 1.00 96.94 93 ALA A CA 1
ATOM 756 C C . ALA A 1 93 ? -7.370 -7.677 6.297 1.00 96.94 93 ALA A C 1
ATOM 758 O O . ALA A 1 93 ? -7.004 -8.071 5.189 1.00 96.94 93 ALA A O 1
ATOM 759 N N . LEU A 1 94 ? -6.897 -6.543 6.830 1.00 97.56 94 LEU A N 1
ATOM 760 C CA . LEU A 1 94 ? -5.857 -5.753 6.173 1.00 97.56 94 LEU A CA 1
ATOM 761 C C . LEU A 1 94 ? -4.483 -6.428 6.275 1.00 97.56 94 LEU A C 1
ATOM 763 O O . LEU A 1 94 ? -3.728 -6.394 5.307 1.00 97.56 94 LEU A O 1
ATOM 767 N N . LEU A 1 95 ? -4.167 -7.045 7.416 1.00 97.19 95 LEU A N 1
ATOM 768 C CA . LEU A 1 95 ? -2.928 -7.806 7.591 1.00 97.19 95 LEU A CA 1
ATOM 769 C C . LEU A 1 95 ? -2.897 -9.044 6.689 1.00 97.19 95 LEU A C 1
ATOM 771 O O . LEU A 1 95 ? -1.928 -9.212 5.962 1.00 97.19 95 LEU A O 1
ATOM 775 N N . ASP A 1 96 ? -3.981 -9.817 6.630 1.00 97.69 96 ASP A N 1
ATOM 776 C CA . ASP A 1 96 ? -4.100 -10.986 5.753 1.00 97.69 96 ASP A CA 1
ATOM 777 C C . ASP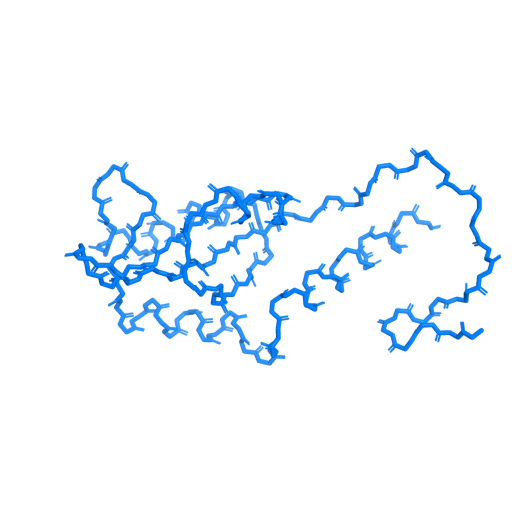 A 1 96 ? -3.900 -10.594 4.281 1.00 97.69 96 ASP A C 1
ATOM 779 O O . ASP A 1 96 ? -3.209 -11.272 3.522 1.00 97.69 96 ASP A O 1
ATOM 783 N N . HIS A 1 97 ? -4.470 -9.459 3.859 1.00 97.81 97 HIS A N 1
ATOM 784 C CA . HIS A 1 97 ? -4.248 -8.932 2.511 1.00 97.81 97 HIS A CA 1
ATOM 785 C C . HIS A 1 97 ? -2.783 -8.547 2.277 1.00 97.81 97 HIS A C 1
ATOM 787 O O . HIS A 1 97 ? -2.229 -8.847 1.221 1.00 97.81 97 HIS A O 1
ATOM 793 N N . VAL A 1 98 ? -2.148 -7.889 3.247 1.00 96.88 98 VAL A N 1
ATOM 794 C CA . VAL A 1 98 ? -0.724 -7.539 3.174 1.00 96.88 98 VAL A CA 1
ATOM 795 C C . VAL A 1 98 ? 0.147 -8.793 3.085 1.00 96.88 98 VAL A C 1
ATOM 797 O O . VAL A 1 98 ? 1.051 -8.820 2.253 1.00 96.88 98 VAL A O 1
ATOM 800 N N . ASP A 1 99 ? -0.158 -9.837 3.852 1.00 96.38 99 ASP A N 1
ATOM 801 C CA . ASP A 1 99 ? 0.557 -11.114 3.816 1.00 96.38 99 ASP A CA 1
ATOM 802 C C . ASP A 1 99 ? 0.408 -11.800 2.454 1.00 96.38 99 ASP A C 1
ATOM 804 O O . ASP A 1 99 ? 1.383 -12.312 1.906 1.00 96.38 99 ASP A O 1
ATOM 808 N N . VAL A 1 100 ? -0.784 -11.745 1.848 1.00 96.31 100 VAL A N 1
ATOM 809 C CA . VAL A 1 100 ? -1.011 -12.232 0.476 1.00 96.31 100 VAL A CA 1
ATOM 810 C C . VAL A 1 100 ? -0.188 -11.439 -0.541 1.00 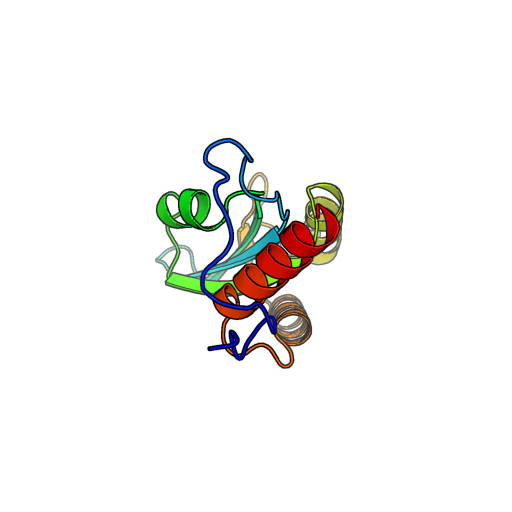96.31 100 VAL A C 1
ATOM 812 O O . VAL A 1 100 ? 0.396 -12.030 -1.448 1.00 96.31 100 VAL A O 1
ATOM 815 N N . VAL A 1 101 ? -0.111 -10.113 -0.406 1.00 95.50 101 VAL A N 1
ATOM 816 C CA . VAL A 1 101 ? 0.709 -9.266 -1.291 1.00 95.50 101 VAL A CA 1
ATOM 817 C C . VAL A 1 101 ? 2.205 -9.540 -1.100 1.00 95.50 101 VAL A C 1
ATOM 819 O O . VAL A 1 101 ? 2.955 -9.543 -2.075 1.00 95.50 101 VAL A O 1
ATOM 822 N N . ALA A 1 102 ? 2.645 -9.772 0.137 1.00 93.75 102 ALA A N 1
ATOM 823 C CA . ALA A 1 102 ? 4.035 -10.061 0.481 1.00 93.75 102 ALA A CA 1
ATOM 824 C C . ALA A 1 102 ? 4.422 -11.539 0.279 1.00 93.75 102 ALA A C 1
ATOM 826 O O . ALA A 1 102 ? 5.586 -11.904 0.460 1.00 93.75 102 ALA A O 1
ATOM 827 N N . ALA A 1 103 ? 3.476 -12.404 -0.096 1.00 92.38 103 ALA A N 1
ATOM 828 C CA . ALA A 1 103 ? 3.695 -13.840 -0.179 1.00 92.38 103 ALA A CA 1
ATOM 829 C C . ALA A 1 103 ? 4.859 -14.183 -1.124 1.00 92.38 103 ALA A C 1
ATOM 831 O O . ALA A 1 103 ? 4.865 -13.836 -2.305 1.00 92.38 103 ALA A O 1
ATOM 832 N N . GLY A 1 104 ? 5.862 -14.888 -0.592 1.00 85.88 104 GLY A N 1
ATOM 833 C CA . GLY A 1 104 ? 7.059 -15.276 -1.345 1.00 85.88 104 GLY A CA 1
ATOM 834 C C . GLY A 1 104 ? 8.048 -14.135 -1.614 1.00 85.88 104 GLY A C 1
ATOM 835 O O . GLY A 1 104 ? 8.985 -14.322 -2.390 1.00 85.88 104 GLY A O 1
ATOM 836 N N . VAL A 1 105 ? 7.871 -12.971 -0.981 1.00 87.88 105 VAL A N 1
ATOM 837 C CA . VAL A 1 105 ? 8.714 -11.784 -1.157 1.00 87.88 105 VAL A CA 1
ATOM 838 C C . VAL A 1 105 ? 9.391 -11.444 0.175 1.00 87.88 105 VAL A C 1
ATOM 840 O O . VAL A 1 105 ? 8.779 -10.807 1.027 1.00 87.88 105 VAL A O 1
ATOM 843 N N . PRO A 1 106 ? 10.662 -11.835 0.379 1.00 78.25 106 PRO A N 1
ATOM 844 C CA . PRO A 1 106 ? 11.352 -11.586 1.646 1.00 78.25 106 PRO A CA 1
ATOM 845 C C . PRO A 1 106 ? 11.716 -10.109 1.861 1.00 78.25 106 PRO A C 1
ATOM 847 O O . PRO A 1 106 ? 11.838 -9.671 2.999 1.00 78.25 106 PRO A O 1
ATOM 850 N N . ASP A 1 107 ? 11.897 -9.340 0.783 1.00 90.75 107 ASP A N 1
ATOM 851 C CA . ASP A 1 107 ? 12.162 -7.900 0.837 1.00 90.75 107 ASP A CA 1
ATOM 852 C C . ASP A 1 107 ? 11.417 -7.185 -0.308 1.00 90.75 107 ASP A C 1
ATOM 854 O O . ASP A 1 107 ? 11.723 -7.428 -1.487 1.00 90.75 107 ASP A O 1
ATOM 858 N N . PRO A 1 108 ? 10.470 -6.273 -0.004 1.00 93.62 108 PRO A N 1
ATOM 859 C CA . PRO A 1 108 ? 9.785 -5.467 -1.012 1.00 93.62 108 PRO A CA 1
ATOM 860 C C . PRO A 1 108 ? 10.749 -4.706 -1.935 1.00 93.62 108 PRO A C 1
ATOM 862 O O . PRO A 1 108 ? 10.467 -4.524 -3.123 1.00 93.62 108 PRO A O 1
ATOM 865 N N . TRP A 1 109 ? 11.917 -4.283 -1.441 1.00 93.44 109 TRP A N 1
ATOM 866 C CA . TRP A 1 109 ? 12.901 -3.569 -2.253 1.00 93.44 109 TRP A CA 1
ATOM 867 C C . TRP A 1 109 ? 13.566 -4.451 -3.304 1.00 93.44 109 TRP A C 1
ATOM 869 O O . TRP A 1 109 ? 13.821 -3.962 -4.409 1.00 93.44 109 TRP A O 1
ATOM 879 N N . VAL A 1 110 ? 13.810 -5.730 -3.001 1.00 91.31 110 VAL A N 1
ATOM 880 C CA . VAL A 1 110 ? 14.323 -6.706 -3.976 1.00 91.31 110 VAL A CA 1
ATOM 881 C C . VAL A 1 110 ? 13.306 -6.906 -5.098 1.00 91.31 110 VAL A C 1
ATOM 883 O O . VAL A 1 110 ? 13.669 -6.873 -6.275 1.00 91.31 110 VAL A O 1
ATOM 886 N N . LEU A 1 111 ? 12.020 -7.018 -4.756 1.00 92.06 111 LEU A N 1
ATOM 887 C CA . LEU A 1 111 ? 10.945 -7.138 -5.742 1.00 92.06 111 LEU A CA 1
ATOM 888 C C . LEU A 1 111 ? 10.828 -5.892 -6.631 1.00 92.06 111 LEU A C 1
ATOM 890 O O . LEU A 1 111 ? 10.767 -5.999 -7.855 1.00 92.06 111 LEU A O 1
ATOM 894 N N . HIS A 1 112 ? 10.866 -4.700 -6.036 1.00 92.69 112 HIS A N 1
ATOM 895 C CA . HIS A 1 112 ? 10.843 -3.454 -6.799 1.00 92.69 112 HIS A CA 1
ATOM 896 C C . HIS A 1 112 ? 12.075 -3.307 -7.712 1.00 92.69 112 HIS A C 1
ATOM 898 O O . HIS A 1 112 ? 11.950 -2.848 -8.850 1.00 92.69 112 HIS A O 1
ATOM 904 N N . ALA A 1 113 ? 13.264 -3.716 -7.254 1.00 90.25 113 ALA A N 1
ATOM 905 C CA . ALA A 1 113 ? 14.468 -3.737 -8.085 1.00 90.25 113 ALA A CA 1
ATOM 906 C C . ALA A 1 113 ? 14.316 -4.693 -9.279 1.00 90.25 113 ALA A C 1
ATOM 908 O O . ALA A 1 113 ? 14.653 -4.317 -10.402 1.00 90.25 113 ALA A O 1
ATOM 909 N N . ARG A 1 114 ? 13.731 -5.878 -9.063 1.00 90.19 114 ARG A N 1
ATOM 910 C CA . ARG A 1 114 ? 13.407 -6.828 -10.133 1.00 90.19 114 ARG A CA 1
ATOM 911 C C . ARG A 1 114 ? 12.462 -6.215 -11.171 1.00 90.19 114 ARG A C 1
ATOM 913 O O . ARG A 1 114 ? 12.792 -6.232 -12.353 1.00 90.19 114 ARG A O 1
ATOM 920 N N . TRP A 1 115 ? 11.346 -5.611 -10.755 1.00 92.56 115 TRP A N 1
ATOM 921 C CA . TRP A 1 115 ? 10.412 -4.961 -11.689 1.00 92.56 115 TRP A CA 1
ATOM 922 C C . TRP A 1 115 ? 11.061 -3.831 -12.488 1.00 92.56 115 TRP A C 1
ATOM 924 O O . TRP A 1 115 ? 10.752 -3.651 -13.665 1.00 92.56 115 TRP A O 1
ATOM 934 N N . ARG A 1 116 ? 11.974 -3.070 -11.872 1.00 90.12 116 ARG A N 1
ATOM 935 C CA . ARG A 1 116 ? 12.747 -2.045 -12.581 1.00 90.12 116 ARG A CA 1
ATOM 936 C C . ARG A 1 116 ? 13.664 -2.644 -13.644 1.00 90.12 116 ARG A C 1
ATOM 938 O O . ARG A 1 116 ? 13.732 -2.088 -14.735 1.00 90.12 116 ARG A O 1
ATOM 945 N N . SER A 1 117 ? 14.348 -3.744 -13.339 1.00 85.69 117 SER A N 1
ATOM 946 C CA . SER A 1 117 ? 15.199 -4.447 -14.306 1.00 85.69 117 SER A CA 1
ATOM 947 C C . SER A 1 117 ? 14.381 -5.023 -15.465 1.00 85.69 117 SER A C 1
ATOM 949 O O . SER A 1 117 ? 14.752 -4.832 -16.617 1.00 85.69 117 SER A O 1
ATOM 951 N N . GLU A 1 118 ? 13.232 -5.643 -15.182 1.00 88.56 118 GLU A N 1
ATOM 952 C CA . GLU A 1 118 ? 12.297 -6.138 -16.207 1.00 88.56 118 GLU A CA 1
ATOM 953 C C . GLU A 1 118 ? 11.796 -4.999 -17.112 1.00 88.56 118 GLU A C 1
ATOM 955 O O . GLU A 1 118 ? 11.786 -5.121 -18.334 1.00 88.56 118 GLU A O 1
ATOM 960 N N . ALA A 1 119 ? 11.426 -3.856 -16.527 1.00 87.00 119 ALA A N 1
ATOM 961 C CA . ALA A 1 119 ? 10.971 -2.692 -17.283 1.00 87.00 119 ALA A CA 1
ATOM 962 C C . ALA A 1 119 ? 12.084 -2.033 -18.116 1.00 87.00 119 ALA A C 1
ATOM 964 O O . ALA A 1 119 ? 11.784 -1.409 -19.132 1.00 87.00 119 ALA A O 1
ATOM 965 N N . LEU A 1 120 ? 13.350 -2.150 -17.699 1.00 83.75 120 LEU A N 1
ATOM 966 C CA . LEU A 1 120 ? 14.497 -1.725 -18.502 1.00 83.75 120 LEU A CA 1
ATOM 967 C C . LEU A 1 120 ? 14.721 -2.672 -19.685 1.00 83.75 120 LEU A C 1
ATOM 969 O O . LEU A 1 120 ? 14.912 -2.201 -20.799 1.00 83.75 120 LEU A O 1
ATOM 973 N N . ALA A 1 121 ? 14.644 -3.985 -19.452 1.00 82.19 121 ALA A N 1
ATOM 974 C CA . ALA A 1 121 ? 14.841 -5.001 -20.484 1.00 82.19 121 ALA A CA 1
ATOM 975 C C . ALA A 1 121 ? 13.801 -4.920 -21.615 1.00 82.19 121 ALA A C 1
ATOM 977 O O . ALA A 1 121 ? 14.125 -5.224 -22.749 1.00 82.19 121 ALA A O 1
ATOM 978 N N . LEU A 1 122 ? 12.575 -4.466 -21.331 1.00 79.19 122 LEU A N 1
ATOM 979 C CA . LEU A 1 122 ? 11.538 -4.245 -22.350 1.00 79.19 122 LEU A CA 1
ATOM 980 C C . LEU A 1 122 ? 11.771 -3.005 -23.237 1.00 79.19 122 LEU A C 1
ATOM 982 O O . LEU A 1 122 ? 10.992 -2.772 -24.159 1.00 79.19 122 LEU A O 1
ATOM 98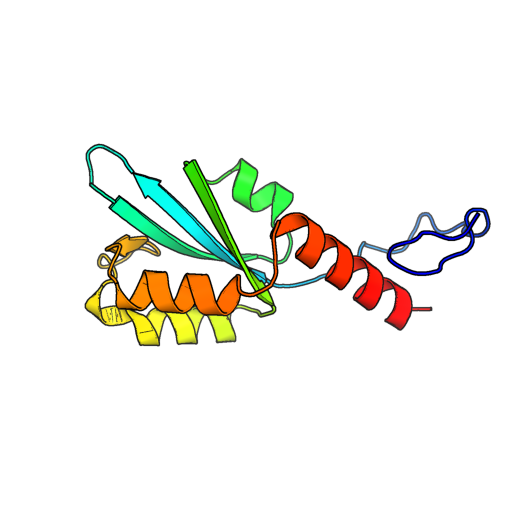6 N N . ARG A 1 123 ? 12.766 -2.164 -22.925 1.00 69.88 123 ARG A N 1
ATOM 987 C CA . ARG A 1 123 ? 13.074 -0.936 -23.680 1.00 69.88 123 ARG A CA 1
ATOM 988 C C . ARG A 1 123 ? 14.230 -1.096 -24.672 1.00 69.88 123 ARG A C 1
ATOM 990 O O . ARG A 1 123 ? 14.394 -0.197 -25.493 1.00 69.88 123 ARG A O 1
ATOM 997 N N . GLY A 1 124 ? 15.024 -2.161 -24.552 1.00 57.09 124 GLY A N 1
ATOM 998 C CA . GLY A 1 124 ? 16.119 -2.509 -25.467 1.00 57.09 124 GLY A CA 1
ATOM 999 C C . GLY A 1 124 ? 15.727 -3.661 -26.375 1.00 57.09 124 GLY A C 1
ATOM 1000 O O . GLY A 1 124 ? 16.281 -3.718 -27.490 1.00 57.09 124 GLY A O 1
#

Secondary structure (DSSP, 8-state):
-B-TTT--BTT----S--PPPP--EEEEEEEEETTEEEEEEEEES-HHHHHHHS--SEEEEEEE--HHHHHHHHHHTGGGBPTTSSEEE--HHHHHHHHHHHTT-S-HHHHHHHHHHHHHHTT-

Sequence (124 aa):
MLCAVCEWRWGEVSDGDLAPPRVDVVYYLRQRDDFGDRIKIGTTANPRQRLAAVPHQELLAFERGDRTLERRRHAAFAADRFAGTEWFRTTPALLDHVDVVAAGVPDPWVLHARWRSEALALRG

InterPro domains:
  IPR018306 Bacteriophage T5, Orf172 DNA-binding [PF10544] (25-97)
  IPR018306 Bacteriophage T5, Orf172 DNA-binding [SM00974] (33-101)

Organism: NCBI:txid2036

pLDDT: mean 86.19, std 15.47, range [44.22, 97.94]

Radius of gyration: 16.84 Å; chains: 1; bounding box: 45×28×46 Å

Foldseek 3Di:
DADPQQRDDPDDDPDPDDDQFFWKKWWWFWDADPVGTKIATDIDSCCVVVVVVDDGDDTLAIDTDHPVVSVVVCVVQVVQDDPPHRIGHDDPVVVVVSCVRCPPPPDRVSVVVSVRSVSVVVVD